Protein AF-Q71N48-F1 (afdb_monomer_lite)

Secondary structure (DSSP, 8-state):
-EEEETTEEEEEETTEEEEEEGGGS-SS--HHHHHHHHHHTHHHHHHHHHHHHHHHHHHHHHHHHHHHHHHHHHHHHHTT----HHHHHHHHHHHHHHHHHHHHHHHHTT---TTHHHHHHHHHHHHHHHHHHHSPP-----

Sequence (142 aa):
AIGILQNKFVLAIDGQAQEMPYSMMPSELKKKDIIAGLNQNKTMIVTVLSALIFLVTAAGKFIEVSFLALIGVIIKNSQKKHLSYHQLWKLSAYSITLSTIFFTIMRALEVTVPSEFLLNWFVNFVILFLVLKEIPSKKAAV

InterPro domains:
  IPR009574 Protein of unknown function DUF1189 [PF06691] (1-131)

Foldseek 3Di:
DWDDDPFWTWDQDPNDIDIDGCVPPPPDDDPVNVVVVCVVCVVVVVVVVVVVVVVVVVVVVLV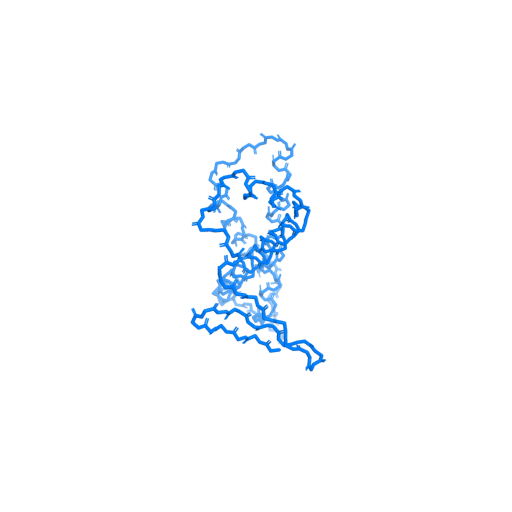QLLVLLVVLVVLCVVLVADDDSVRSSVLLNVLLVVLVVVVVVCVVVVNDDPPCPVVSSVSSNVSSNVVSNPPDHPPPPD

Radius of gyration: 26.64 Å; chains: 1; bounding box: 56×23×74 Å

Structure (mmCIF, N/CA/C/O backbone):
data_AF-Q71N48-F1
#
_entry.id   AF-Q71N48-F1
#
loop_
_atom_site.group_PDB
_atom_site.id
_atom_site.type_symbol
_atom_site.label_atom_id
_atom_site.label_alt_id
_atom_site.label_comp_id
_atom_site.label_asym_id
_atom_site.label_entity_id
_atom_site.label_seq_id
_atom_site.pdbx_PDB_ins_code
_atom_site.Cartn_x
_atom_site.Cartn_y
_atom_site.Cartn_z
_atom_site.occupancy
_atom_site.B_iso_or_equiv
_atom_site.auth_seq_id
_atom_site.auth_comp_id
_atom_site.auth_asym_id
_atom_site.auth_atom_id
_atom_site.pdbx_PDB_model_num
ATOM 1 N N . ALA A 1 1 ? -7.064 2.806 -38.506 1.00 80.62 1 ALA A N 1
ATOM 2 C CA . ALA A 1 1 ? -7.353 1.360 -38.374 1.00 80.62 1 ALA A CA 1
ATOM 3 C C . ALA A 1 1 ? -6.058 0.563 -38.512 1.00 80.62 1 ALA A C 1
ATOM 5 O O . ALA A 1 1 ? -5.153 1.033 -39.192 1.00 80.62 1 ALA A O 1
ATOM 6 N N . ILE A 1 2 ? -5.956 -0.600 -37.859 1.00 86.50 2 ILE A N 1
ATOM 7 C CA . ILE A 1 2 ? -4.757 -1.456 -37.876 1.00 86.50 2 ILE A CA 1
ATOM 8 C C . ILE A 1 2 ? -5.136 -2.803 -38.500 1.00 86.50 2 ILE A C 1
ATOM 10 O O . ILE A 1 2 ? -6.104 -3.418 -38.057 1.00 86.50 2 ILE A O 1
ATOM 14 N N . GLY A 1 3 ? -4.393 -3.247 -39.516 1.00 86.31 3 GLY A N 1
ATOM 15 C CA . GLY A 1 3 ? -4.569 -4.539 -40.181 1.00 86.31 3 GLY A CA 1
ATOM 16 C C . GLY A 1 3 ? -3.276 -5.354 -40.176 1.00 86.31 3 GLY A C 1
ATOM 17 O O . GLY A 1 3 ? -2.220 -4.853 -40.556 1.00 86.31 3 GLY A O 1
ATOM 18 N N . ILE A 1 4 ? -3.353 -6.614 -39.751 1.00 87.81 4 ILE A N 1
ATOM 19 C CA . ILE A 1 4 ? -2.232 -7.565 -39.735 1.00 87.81 4 ILE A CA 1
ATOM 20 C C . ILE A 1 4 ? -2.534 -8.618 -40.810 1.00 87.81 4 ILE A C 1
ATOM 22 O O . ILE A 1 4 ? -3.442 -9.426 -40.631 1.00 87.81 4 ILE A O 1
ATOM 26 N N . LEU A 1 5 ? -1.845 -8.570 -41.954 1.00 86.00 5 LEU A N 1
ATOM 27 C CA . LEU A 1 5 ? -2.042 -9.489 -43.084 1.00 86.00 5 LEU A CA 1
ATOM 28 C C . LEU A 1 5 ? -0.863 -10.456 -43.176 1.00 86.00 5 LEU A C 1
ATOM 30 O O . LEU A 1 5 ? 0.219 -10.133 -42.718 1.00 86.00 5 LEU A O 1
ATOM 34 N N . GLN A 1 6 ? -1.036 -11.600 -43.845 1.00 83.00 6 GLN A N 1
ATOM 35 C CA . GLN A 1 6 ? -0.022 -12.669 -43.925 1.00 83.00 6 GLN A CA 1
ATOM 36 C C . GLN A 1 6 ? 1.395 -12.189 -44.288 1.00 83.00 6 GLN A C 1
ATOM 38 O O . GLN A 1 6 ? 2.365 -12.706 -43.746 1.00 83.00 6 GLN A O 1
ATOM 43 N N . ASN A 1 7 ? 1.513 -11.181 -45.159 1.00 85.56 7 ASN A N 1
ATOM 44 C CA . ASN A 1 7 ? 2.801 -10.710 -45.679 1.00 85.56 7 ASN A CA 1
ATOM 45 C C . ASN A 1 7 ? 3.111 -9.237 -45.347 1.00 85.56 7 ASN A C 1
ATOM 47 O O . ASN A 1 7 ? 4.178 -8.739 -45.715 1.00 85.56 7 ASN A O 1
ATOM 51 N N . LYS A 1 8 ? 2.180 -8.511 -44.713 1.00 83.69 8 LYS A N 1
ATOM 52 C CA . LYS A 1 8 ? 2.306 -7.064 -44.490 1.00 83.69 8 LYS A CA 1
ATOM 53 C C . LYS A 1 8 ? 1.490 -6.572 -43.302 1.00 83.69 8 LYS A C 1
ATOM 55 O O . LYS A 1 8 ? 0.392 -7.049 -43.030 1.00 83.69 8 LYS A O 1
ATOM 60 N N . PHE A 1 9 ? 2.005 -5.546 -42.646 1.00 87.00 9 PHE A N 1
ATOM 61 C CA . PHE A 1 9 ? 1.291 -4.757 -41.654 1.00 87.00 9 PHE A CA 1
ATOM 62 C C . PHE A 1 9 ? 0.727 -3.493 -42.309 1.00 87.00 9 PHE A C 1
ATOM 64 O O . PHE A 1 9 ? 1.422 -2.856 -43.095 1.00 87.00 9 PHE A O 1
ATOM 71 N N . VAL A 1 10 ? -0.520 -3.129 -42.017 1.00 86.44 10 VAL A N 1
ATOM 72 C CA . VAL A 1 10 ? -1.187 -1.963 -42.611 1.00 86.44 10 VAL A CA 1
ATOM 73 C C . VAL A 1 10 ? -1.687 -1.032 -41.512 1.00 86.44 10 VAL A C 1
ATOM 75 O O . VAL A 1 10 ? -2.497 -1.422 -40.667 1.00 86.44 10 VAL A O 1
ATOM 78 N N . LEU A 1 11 ? -1.230 0.218 -41.548 1.00 88.12 11 LEU A N 1
ATOM 79 C CA . LEU A 1 11 ? -1.719 1.313 -40.714 1.00 88.12 11 LEU A CA 1
ATOM 80 C C . LEU A 1 11 ? -2.516 2.278 -41.586 1.00 88.12 11 LEU A C 1
ATOM 82 O O . LEU A 1 11 ? -1.951 2.981 -42.416 1.00 88.12 11 LEU A O 1
ATOM 86 N N . ALA A 1 12 ? -3.832 2.322 -41.397 1.00 84.50 12 ALA A N 1
ATOM 87 C CA . ALA A 1 12 ? -4.688 3.308 -42.046 1.00 84.50 12 ALA A CA 1
ATOM 88 C C . ALA A 1 12 ? -4.865 4.522 -41.126 1.00 84.50 12 ALA A C 1
ATOM 90 O O . ALA A 1 12 ? -5.537 4.414 -40.091 1.00 84.50 12 ALA A O 1
ATOM 91 N N . ILE A 1 13 ? -4.265 5.654 -41.494 1.00 85.19 13 ILE A N 1
ATOM 92 C CA . ILE A 1 13 ? -4.351 6.935 -40.783 1.00 85.19 13 ILE A CA 1
ATOM 93 C C . ILE A 1 13 ? -4.775 7.994 -41.806 1.00 85.19 13 ILE A C 1
ATOM 95 O O . ILE A 1 13 ? -4.184 8.083 -42.875 1.00 85.19 13 ILE A O 1
ATOM 99 N N . ASP A 1 14 ? -5.820 8.761 -41.488 1.00 77.75 14 ASP A N 1
ATOM 100 C CA . ASP A 1 14 ? -6.320 9.867 -42.323 1.00 77.75 14 ASP A CA 1
ATOM 101 C C . ASP A 1 14 ? -6.615 9.491 -43.794 1.00 77.75 14 ASP A C 1
ATOM 103 O O . ASP A 1 14 ? -6.203 10.150 -44.744 1.00 77.75 14 ASP A O 1
ATOM 107 N N . GLY A 1 15 ? -7.280 8.349 -44.006 1.00 81.38 15 GLY A N 1
ATOM 108 C CA . GLY A 1 15 ? -7.634 7.862 -45.347 1.00 81.38 15 GLY A CA 1
ATOM 109 C C . GLY A 1 15 ? -6.462 7.322 -46.180 1.00 81.38 15 GLY A C 1
ATOM 110 O O . GLY A 1 15 ? -6.698 6.749 -47.240 1.00 81.38 15 GLY A O 1
ATOM 111 N N . GLN A 1 16 ? -5.222 7.430 -45.695 1.00 79.12 16 GLN A N 1
ATOM 112 C CA . GLN A 1 16 ? -4.035 6.839 -46.308 1.00 79.12 16 GLN A CA 1
ATOM 113 C C . GLN A 1 16 ? -3.689 5.518 -45.616 1.00 79.12 16 GLN A C 1
ATOM 115 O O . GLN A 1 16 ? -3.627 5.434 -44.387 1.00 79.12 16 GLN A O 1
ATOM 120 N N . ALA A 1 17 ? -3.472 4.469 -46.408 1.00 81.44 17 ALA A N 1
ATOM 121 C CA . ALA A 1 17 ? -3.028 3.170 -45.915 1.00 81.44 17 ALA A CA 1
ATOM 122 C C . ALA A 1 17 ? -1.511 3.051 -46.093 1.00 81.44 17 ALA A C 1
ATOM 124 O O . ALA A 1 17 ? -1.016 2.923 -47.211 1.00 81.44 17 ALA A O 1
ATOM 125 N N . GLN A 1 18 ? -0.773 3.088 -44.986 1.00 83.06 18 GLN A N 1
ATOM 126 C CA . GLN A 1 18 ? 0.659 2.831 -44.977 1.00 83.06 18 GLN A CA 1
ATOM 127 C C . GLN A 1 18 ? 0.898 1.332 -44.798 1.00 83.06 18 GLN A C 1
ATOM 129 O O . GLN A 1 18 ? 0.574 0.756 -43.757 1.00 83.06 18 GLN A O 1
ATOM 134 N N . GLU A 1 19 ? 1.452 0.699 -45.829 1.00 85.69 19 GLU A N 1
ATOM 135 C CA . GLU A 1 19 ? 1.775 -0.725 -45.827 1.00 85.69 19 GLU A CA 1
ATOM 136 C C . GLU A 1 19 ? 3.259 -0.941 -45.514 1.00 85.69 19 GLU A C 1
ATOM 138 O O . GLU A 1 19 ? 4.134 -0.347 -46.140 1.00 85.69 19 GLU A O 1
ATOM 143 N N . MET A 1 20 ? 3.546 -1.819 -44.557 1.00 82.06 20 MET A N 1
ATOM 144 C CA . MET A 1 20 ? 4.892 -2.223 -44.170 1.00 82.06 20 MET A CA 1
ATOM 145 C C . MET A 1 20 ? 5.049 -3.732 -44.411 1.00 82.06 20 MET A C 1
ATOM 147 O O . MET A 1 20 ? 4.497 -4.535 -43.651 1.00 82.06 20 MET A O 1
ATOM 151 N N . PRO A 1 21 ? 5.753 -4.148 -45.479 1.00 84.62 21 PRO A N 1
ATOM 152 C CA . PRO A 1 21 ? 6.026 -5.555 -45.758 1.00 84.62 21 PRO A CA 1
ATOM 153 C C . PRO A 1 21 ? 6.880 -6.193 -44.661 1.00 84.62 21 PRO A C 1
ATOM 155 O O . PRO A 1 21 ? 7.858 -5.597 -44.208 1.00 84.62 21 PRO A O 1
ATOM 158 N N . TYR A 1 22 ? 6.572 -7.436 -44.280 1.00 79.75 22 TYR A N 1
ATOM 159 C CA . TYR A 1 22 ? 7.357 -8.145 -43.260 1.00 79.75 22 TYR A CA 1
ATOM 160 C C . TYR A 1 22 ? 8.789 -8.458 -43.695 1.00 79.75 22 TYR A C 1
ATOM 162 O O . TYR A 1 22 ? 9.656 -8.634 -42.847 1.00 79.75 22 TYR A O 1
ATOM 170 N N . SER A 1 23 ? 9.069 -8.453 -44.999 1.00 76.88 23 SER A N 1
ATOM 171 C CA . SER A 1 23 ? 10.421 -8.601 -45.547 1.00 76.88 23 SER A CA 1
ATOM 172 C C . SER A 1 23 ? 11.364 -7.443 -45.200 1.00 76.88 23 SER A C 1
ATOM 174 O O . SER A 1 23 ? 12.576 -7.608 -45.298 1.00 76.88 23 SER A O 1
ATOM 176 N N . MET A 1 24 ? 10.835 -6.283 -44.792 1.00 73.44 24 MET A N 1
ATOM 177 C CA . MET A 1 24 ? 11.642 -5.157 -44.305 1.00 73.44 24 MET A CA 1
ATOM 178 C C . MET A 1 24 ? 12.022 -5.300 -42.827 1.00 73.44 24 MET A C 1
ATOM 180 O O . MET A 1 24 ? 12.869 -4.554 -42.335 1.00 73.44 24 MET A O 1
ATOM 184 N N . MET A 1 25 ? 11.394 -6.232 -42.104 1.00 71.12 25 MET A N 1
ATOM 185 C CA . MET A 1 25 ? 11.719 -6.503 -40.713 1.00 71.12 25 MET A CA 1
ATOM 186 C C . MET A 1 25 ? 12.972 -7.391 -40.670 1.00 71.12 25 MET A C 1
ATOM 188 O O . MET A 1 25 ? 12.983 -8.442 -41.314 1.00 71.12 25 MET A O 1
ATOM 192 N N . PRO A 1 26 ? 14.039 -6.999 -39.949 1.00 68.19 26 PRO A N 1
ATOM 193 C CA . PRO A 1 26 ? 15.249 -7.808 -39.861 1.00 68.19 26 PRO A CA 1
ATOM 194 C C . PRO A 1 26 ? 14.916 -9.212 -39.346 1.00 68.19 26 PRO A C 1
ATOM 196 O O . PRO A 1 26 ? 14.338 -9.357 -38.270 1.00 68.19 26 PRO A O 1
ATOM 199 N N . SER A 1 27 ? 15.293 -10.244 -40.103 1.00 70.25 27 SER A N 1
ATOM 200 C CA . SER A 1 27 ? 15.060 -11.654 -39.762 1.00 70.25 27 SER A CA 1
ATOM 201 C C . SER A 1 27 ? 15.839 -12.112 -38.523 1.00 70.25 27 SER A C 1
ATOM 203 O O . SER A 1 27 ? 15.458 -13.089 -37.884 1.00 70.25 27 SER A O 1
ATOM 205 N N . GLU A 1 28 ? 16.885 -11.376 -38.135 1.00 73.25 28 GLU A N 1
ATOM 206 C CA . GLU A 1 28 ? 17.649 -11.597 -36.909 1.00 73.25 28 GLU A CA 1
ATOM 207 C C . GLU A 1 28 ? 17.722 -10.314 -36.074 1.00 73.25 28 GLU A C 1
ATOM 209 O O . GLU A 1 28 ? 18.438 -9.367 -36.407 1.00 73.25 28 GLU A O 1
ATOM 214 N N . LEU A 1 29 ? 17.007 -10.290 -34.948 1.00 73.69 29 LEU A N 1
ATOM 215 C CA . LEU A 1 29 ? 17.134 -9.227 -33.953 1.00 73.69 29 LEU A CA 1
ATOM 216 C C . LEU A 1 29 ? 18.438 -9.413 -33.171 1.00 73.69 29 LEU A C 1
ATOM 218 O O . LEU A 1 29 ? 18.538 -10.269 -32.287 1.00 73.69 29 LEU A O 1
ATOM 222 N N . LYS A 1 30 ? 19.456 -8.599 -33.464 1.00 82.62 30 LYS A N 1
ATOM 223 C CA . LYS A 1 30 ? 20.715 -8.629 -32.710 1.00 82.62 30 LYS A CA 1
ATOM 224 C C . LYS A 1 30 ? 20.558 -7.848 -31.408 1.00 82.62 30 LYS A C 1
ATOM 226 O O . LYS A 1 30 ? 19.937 -6.789 -31.361 1.00 82.62 30 LYS A O 1
ATOM 231 N N . LYS A 1 31 ? 21.208 -8.323 -30.337 1.00 79.50 31 LYS A N 1
ATOM 232 C CA . LYS A 1 31 ? 21.204 -7.656 -29.016 1.00 79.50 31 LYS A CA 1
ATOM 233 C C . LYS A 1 31 ? 21.574 -6.168 -29.100 1.00 79.50 31 LYS A C 1
ATOM 235 O O . LYS A 1 31 ? 21.000 -5.358 -28.380 1.00 79.50 31 LYS A O 1
ATOM 240 N N . LYS A 1 32 ? 22.505 -5.810 -29.994 1.00 83.38 32 LYS A N 1
ATOM 241 C CA . LYS A 1 32 ? 22.950 -4.425 -30.217 1.00 83.38 32 LYS A CA 1
ATOM 242 C C . LYS A 1 32 ? 21.801 -3.508 -30.642 1.00 83.38 32 LYS A C 1
ATOM 244 O O . LYS A 1 32 ? 21.721 -2.385 -30.156 1.00 83.38 32 LYS A O 1
ATOM 249 N N . ASP A 1 33 ? 20.911 -3.999 -31.497 1.00 81.06 33 ASP A N 1
ATOM 250 C CA . ASP A 1 33 ? 19.823 -3.207 -32.072 1.00 81.06 33 ASP A CA 1
ATOM 251 C C . ASP A 1 33 ? 18.711 -2.980 -31.036 1.00 81.06 33 ASP A C 1
ATOM 253 O O . ASP A 1 33 ? 18.171 -1.880 -30.926 1.00 81.06 33 ASP A O 1
ATOM 257 N N . ILE A 1 34 ? 18.461 -3.975 -30.176 1.00 80.12 34 ILE A N 1
ATOM 258 C CA . ILE A 1 34 ? 17.548 -3.849 -29.028 1.00 80.12 34 ILE A CA 1
ATOM 259 C C . ILE A 1 34 ? 18.081 -2.825 -28.016 1.00 80.12 34 ILE A C 1
ATOM 261 O O . ILE A 1 34 ? 17.337 -1.959 -27.556 1.00 80.12 34 ILE A O 1
ATOM 265 N N . ILE A 1 35 ? 19.374 -2.890 -27.681 1.00 85.38 35 ILE A N 1
ATOM 266 C CA . ILE A 1 35 ? 20.003 -1.949 -26.741 1.00 85.38 35 ILE A CA 1
ATOM 267 C C . ILE A 1 35 ? 20.009 -0.525 -27.316 1.00 85.38 35 ILE A C 1
ATOM 269 O O . ILE A 1 35 ? 19.752 0.430 -26.582 1.00 85.38 35 ILE A O 1
ATOM 273 N N . ALA A 1 36 ? 20.262 -0.367 -28.618 1.00 84.81 36 ALA A N 1
ATOM 274 C CA . ALA A 1 36 ? 20.207 0.930 -29.286 1.00 84.81 36 ALA A CA 1
ATOM 275 C C . ALA A 1 36 ? 18.795 1.540 -29.231 1.00 84.81 36 ALA A C 1
ATOM 277 O O . ALA A 1 36 ? 18.655 2.695 -28.828 1.00 84.81 36 ALA A O 1
ATOM 278 N N . GLY A 1 37 ? 17.754 0.754 -29.531 1.00 82.06 37 GLY A N 1
ATOM 279 C CA . GLY A 1 37 ? 16.359 1.201 -29.432 1.00 82.06 37 GLY A CA 1
ATOM 280 C C . GLY A 1 37 ? 15.930 1.549 -28.000 1.00 82.06 37 GLY A C 1
ATOM 281 O O . GLY A 1 37 ? 15.278 2.569 -27.775 1.00 82.06 37 GLY A O 1
ATOM 282 N N . LEU A 1 38 ? 16.353 0.755 -27.009 1.00 83.94 38 LEU A N 1
ATOM 283 C CA . LEU A 1 38 ? 16.121 1.038 -25.587 1.00 83.94 38 LEU A CA 1
ATOM 284 C C . LEU A 1 38 ? 16.778 2.347 -25.142 1.00 83.94 38 LEU A C 1
ATOM 286 O O . LEU A 1 38 ? 16.156 3.126 -24.424 1.00 83.94 38 LEU A O 1
ATOM 290 N N . ASN A 1 39 ? 18.020 2.601 -25.560 1.00 85.94 39 ASN A N 1
ATOM 291 C CA . ASN A 1 39 ? 18.733 3.826 -25.202 1.00 85.94 39 ASN A CA 1
ATOM 292 C C . ASN A 1 39 ? 18.130 5.062 -25.873 1.00 85.94 39 ASN A C 1
ATOM 294 O O . ASN A 1 39 ? 17.998 6.093 -25.215 1.00 85.94 39 ASN A O 1
ATOM 298 N N . GLN A 1 40 ? 17.717 4.952 -27.138 1.00 89.62 40 GLN A N 1
ATOM 299 C CA . GLN A 1 40 ? 17.074 6.044 -27.870 1.00 89.62 40 GLN A CA 1
ATOM 300 C C . GLN A 1 40 ? 15.767 6.489 -27.196 1.00 89.62 40 GLN A C 1
ATOM 302 O O .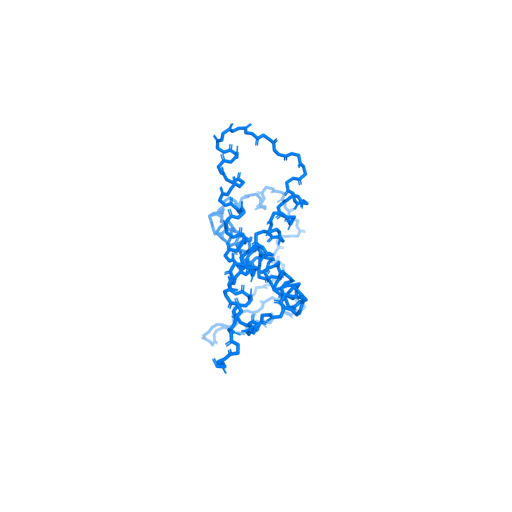 GLN A 1 40 ? 15.499 7.685 -27.097 1.00 89.62 40 GLN A O 1
ATOM 307 N N . ASN A 1 41 ? 14.996 5.537 -26.660 1.00 90.06 41 ASN A N 1
ATOM 308 C CA . ASN A 1 41 ? 13.679 5.799 -26.075 1.00 90.06 41 ASN A CA 1
ATOM 309 C C . ASN A 1 41 ? 13.657 5.683 -24.541 1.00 90.06 41 ASN A C 1
ATOM 311 O O . ASN A 1 41 ? 12.581 5.599 -23.942 1.00 90.06 41 ASN A O 1
ATOM 315 N N . LYS A 1 42 ? 14.827 5.699 -23.886 1.00 89.69 42 LYS A N 1
ATOM 316 C CA . LYS A 1 42 ? 14.982 5.412 -22.450 1.00 89.69 42 LYS A CA 1
ATOM 317 C C . LYS A 1 42 ? 14.032 6.230 -21.580 1.00 89.69 42 LYS A C 1
ATOM 319 O O . LYS A 1 42 ? 13.368 5.669 -20.715 1.00 89.69 42 LYS A O 1
ATOM 324 N N . THR A 1 43 ? 13.931 7.535 -21.829 1.00 90.25 43 THR A N 1
ATOM 325 C CA . THR A 1 43 ? 13.066 8.437 -21.054 1.00 90.25 43 THR A CA 1
ATOM 326 C C . THR A 1 43 ? 11.599 8.029 -21.147 1.00 90.25 43 THR A C 1
ATOM 328 O O . THR A 1 43 ? 10.953 7.861 -20.119 1.00 90.25 43 THR A O 1
ATOM 331 N N . MET A 1 44 ? 11.084 7.788 -22.357 1.00 92.38 44 MET A N 1
ATOM 332 C CA . MET A 1 44 ? 9.688 7.390 -22.555 1.00 92.38 44 MET A CA 1
ATOM 333 C C . MET A 1 44 ? 9.388 6.042 -21.889 1.00 92.38 44 MET A C 1
ATOM 335 O O . MET A 1 44 ? 8.370 5.902 -21.216 1.00 92.38 44 MET A O 1
ATOM 339 N N . ILE A 1 45 ? 10.300 5.075 -22.011 1.00 91.12 45 ILE A N 1
ATOM 340 C CA . ILE A 1 45 ? 10.154 3.750 -21.398 1.00 91.12 45 ILE A CA 1
ATOM 341 C C . ILE A 1 45 ? 10.140 3.857 -19.869 1.00 91.12 45 ILE A C 1
ATOM 343 O O . ILE A 1 45 ? 9.255 3.296 -19.226 1.00 91.12 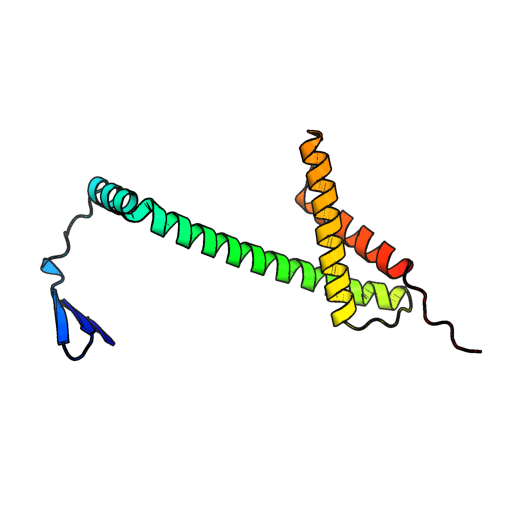45 ILE A O 1
ATOM 347 N N . VAL A 1 46 ? 11.068 4.618 -19.279 1.00 93.56 46 VAL A N 1
ATOM 348 C CA . VAL A 1 46 ? 11.122 4.840 -17.825 1.00 93.56 46 VAL A CA 1
ATOM 349 C C . VAL A 1 46 ? 9.858 5.540 -17.327 1.00 93.56 46 VAL A C 1
ATOM 351 O O . VAL A 1 46 ? 9.310 5.132 -16.304 1.00 93.56 46 VAL A O 1
ATOM 354 N N . THR A 1 47 ? 9.353 6.547 -18.043 1.00 93.56 47 THR A N 1
ATOM 355 C CA . THR A 1 47 ? 8.110 7.239 -17.678 1.00 93.56 47 THR A CA 1
ATOM 356 C C . THR A 1 47 ? 6.911 6.292 -17.702 1.00 93.56 47 THR A C 1
ATOM 358 O O . THR A 1 47 ? 6.163 6.239 -16.727 1.00 93.56 47 THR A O 1
ATOM 361 N N . VAL A 1 48 ? 6.747 5.506 -18.771 1.00 95.81 48 VAL A N 1
ATOM 362 C CA . VAL A 1 48 ? 5.640 4.543 -18.897 1.00 95.81 48 VAL A CA 1
ATOM 363 C C . VAL A 1 48 ? 5.715 3.473 -17.809 1.00 95.81 48 VAL A C 1
ATOM 365 O O . VAL A 1 48 ? 4.708 3.184 -17.164 1.00 95.81 48 VAL A O 1
ATOM 368 N N . LEU A 1 49 ? 6.903 2.921 -17.548 1.00 95.31 49 LEU A N 1
ATOM 369 C CA . LEU A 1 49 ? 7.091 1.934 -16.484 1.00 95.31 49 LEU A CA 1
ATOM 370 C C . LEU A 1 49 ? 6.822 2.525 -15.100 1.00 95.31 49 LEU A C 1
ATOM 372 O O . LEU A 1 49 ? 6.176 1.877 -14.283 1.00 95.31 49 LEU A O 1
ATOM 376 N N . SER A 1 50 ? 7.254 3.759 -14.841 1.00 96.12 50 SER A N 1
ATOM 377 C CA . SER A 1 50 ? 6.986 4.440 -13.569 1.00 96.12 50 SER A CA 1
ATOM 378 C C . SER A 1 50 ? 5.487 4.650 -13.353 1.00 96.12 50 SER A C 1
ATOM 380 O O . SER A 1 50 ? 4.976 4.375 -12.269 1.00 96.12 50 SER A O 1
ATOM 382 N N . ALA A 1 51 ? 4.764 5.069 -14.395 1.00 96.81 51 ALA A N 1
ATOM 383 C CA . ALA A 1 51 ? 3.311 5.204 -14.350 1.00 96.81 51 ALA A CA 1
ATOM 384 C C . ALA A 1 51 ? 2.620 3.852 -14.107 1.00 96.81 51 ALA A C 1
ATOM 386 O O . ALA A 1 51 ? 1.700 3.766 -13.294 1.00 96.81 51 ALA A O 1
ATOM 387 N N . LEU A 1 52 ? 3.091 2.784 -14.756 1.00 97.06 52 LEU A N 1
ATOM 388 C CA . LEU A 1 52 ? 2.564 1.435 -14.558 1.00 97.06 52 LEU A CA 1
ATOM 389 C C . LEU A 1 52 ? 2.791 0.941 -13.122 1.00 97.06 52 LEU A C 1
ATOM 391 O O . LEU A 1 52 ? 1.859 0.452 -12.488 1.00 97.06 52 LEU A O 1
ATOM 395 N N . ILE A 1 53 ? 4.003 1.112 -12.586 1.00 96.69 53 ILE A N 1
ATOM 396 C CA . ILE A 1 53 ? 4.339 0.754 -11.200 1.00 96.69 53 ILE A CA 1
ATOM 397 C C . ILE A 1 53 ? 3.463 1.538 -10.223 1.00 96.69 53 ILE A C 1
ATOM 399 O O . ILE A 1 53 ? 2.933 0.957 -9.274 1.00 96.69 53 ILE A O 1
ATOM 403 N N . PHE A 1 54 ? 3.271 2.836 -10.462 1.00 96.38 54 PHE A N 1
ATOM 404 C CA . PHE A 1 54 ? 2.390 3.665 -9.648 1.00 96.38 54 PHE A CA 1
ATOM 405 C C . PHE A 1 54 ? 0.949 3.140 -9.661 1.00 96.38 54 PHE A C 1
ATOM 407 O O . PHE A 1 54 ? 0.365 2.966 -8.594 1.00 96.38 54 PHE A O 1
ATOM 414 N N . LEU A 1 55 ? 0.396 2.819 -10.835 1.00 97.00 55 LEU A N 1
ATOM 415 C CA . LEU A 1 55 ? -0.961 2.278 -10.965 1.00 97.00 55 LEU A CA 1
ATOM 416 C C . LEU A 1 55 ? -1.127 0.945 -10.232 1.00 97.00 55 LEU A C 1
ATOM 418 O O . LEU A 1 55 ? -2.086 0.776 -9.480 1.00 97.00 55 LEU A O 1
ATOM 422 N N . VAL A 1 56 ? -0.185 0.016 -10.406 1.00 96.44 56 VAL A N 1
ATOM 423 C CA . VAL A 1 56 ? -0.211 -1.287 -9.724 1.00 96.44 56 VAL A CA 1
ATOM 424 C C . VAL A 1 56 ? -0.108 -1.106 -8.209 1.00 96.44 56 VAL A C 1
ATOM 426 O O . VAL A 1 56 ? -0.856 -1.729 -7.458 1.00 96.44 56 VAL A O 1
ATOM 429 N N . THR A 1 57 ? 0.763 -0.207 -7.749 1.00 93.81 57 THR A N 1
ATOM 430 C CA . THR A 1 57 ? 0.928 0.088 -6.319 1.00 93.81 57 THR A CA 1
ATOM 431 C C . THR A 1 57 ? -0.330 0.728 -5.734 1.00 93.81 57 THR A C 1
ATOM 433 O O . THR A 1 57 ? -0.787 0.327 -4.664 1.00 93.81 57 THR A O 1
ATOM 436 N N . ALA A 1 58 ? -0.931 1.685 -6.443 1.00 94.75 58 ALA A N 1
ATOM 437 C CA . ALA A 1 58 ? -2.170 2.336 -6.036 1.00 94.75 58 ALA A CA 1
ATOM 438 C C . ALA A 1 58 ? -3.335 1.338 -5.966 1.00 94.75 58 ALA A C 1
ATOM 440 O O . ALA A 1 58 ? -4.082 1.336 -4.988 1.00 94.75 58 ALA A O 1
ATOM 441 N N . ALA A 1 59 ? -3.454 0.443 -6.951 1.00 95.75 59 ALA A N 1
ATOM 442 C CA . ALA A 1 59 ? -4.445 -0.630 -6.944 1.00 95.75 59 ALA A CA 1
ATOM 443 C C . ALA A 1 59 ? -4.229 -1.595 -5.765 1.00 95.75 59 ALA A C 1
ATOM 445 O O . ALA A 1 59 ? -5.179 -1.925 -5.056 1.00 95.75 59 ALA A O 1
ATOM 446 N N . GLY A 1 60 ? -2.980 -1.984 -5.492 1.00 93.12 60 GLY A N 1
ATOM 447 C CA . GLY A 1 60 ? -2.632 -2.798 -4.326 1.00 93.12 60 GLY A CA 1
ATOM 448 C C . GLY A 1 60 ? -3.036 -2.131 -3.009 1.00 93.12 60 GLY A C 1
ATOM 449 O O . GLY A 1 60 ? -3.680 -2.758 -2.168 1.00 93.12 60 GLY A O 1
ATOM 450 N N . LYS A 1 61 ? -2.749 -0.832 -2.855 1.00 91.50 61 LYS A N 1
ATOM 451 C CA . LYS A 1 61 ? -3.160 -0.056 -1.676 1.00 91.50 61 LYS A CA 1
ATOM 452 C C . LYS A 1 61 ? -4.671 0.078 -1.552 1.00 91.50 61 LYS A C 1
ATOM 454 O O . LYS A 1 61 ? -5.198 -0.021 -0.449 1.00 91.50 61 LYS A O 1
ATOM 459 N N . PHE A 1 62 ? -5.385 0.240 -2.660 1.00 94.50 62 PHE A N 1
ATOM 460 C CA . PHE A 1 62 ? -6.845 0.250 -2.656 1.00 94.50 62 PHE A CA 1
ATOM 461 C C . PHE A 1 62 ? -7.431 -1.073 -2.132 1.00 94.50 62 PHE A C 1
ATOM 463 O O . PHE A 1 62 ? -8.373 -1.057 -1.333 1.00 94.50 62 PHE A O 1
ATOM 470 N N . ILE A 1 63 ? -6.859 -2.212 -2.537 1.00 95.19 63 ILE A N 1
ATOM 471 C CA . ILE A 1 63 ? -7.258 -3.541 -2.051 1.00 95.19 63 ILE A CA 1
ATOM 472 C C . ILE A 1 63 ? -6.957 -3.679 -0.553 1.00 95.19 63 ILE A C 1
ATOM 474 O O . ILE A 1 63 ? -7.832 -4.099 0.201 1.00 95.19 63 ILE A O 1
ATOM 478 N N . GLU A 1 64 ? -5.765 -3.268 -0.111 1.00 93.38 64 GLU A N 1
ATOM 479 C CA . GLU A 1 64 ? -5.351 -3.291 1.300 1.00 93.38 64 GLU A CA 1
ATOM 480 C C . GLU A 1 64 ? -6.316 -2.489 2.190 1.00 93.38 64 GLU A C 1
ATOM 482 O O . GLU A 1 64 ? -6.838 -3.015 3.174 1.00 93.38 64 GLU A O 1
ATOM 487 N N . VAL A 1 65 ? -6.637 -1.246 1.803 1.00 95.50 65 VAL A N 1
ATOM 488 C CA . VAL A 1 65 ? -7.596 -0.385 2.521 1.00 95.50 65 VAL A CA 1
ATOM 489 C C . VAL A 1 65 ? -8.980 -1.027 2.567 1.00 95.50 65 VAL A C 1
ATOM 491 O O . VAL A 1 65 ? -9.631 -1.022 3.611 1.00 95.50 65 VAL A O 1
ATOM 494 N N . SER A 1 66 ? -9.444 -1.582 1.447 1.00 95.62 66 SER A N 1
ATOM 495 C CA . SER A 1 66 ? -10.775 -2.189 1.353 1.00 95.62 66 SER A CA 1
ATOM 496 C C . SER A 1 66 ? -10.891 -3.442 2.219 1.00 95.62 66 SER A C 1
ATOM 498 O O . SER A 1 66 ? -11.896 -3.634 2.902 1.00 95.62 66 SER A O 1
ATOM 500 N N . PHE A 1 67 ? -9.843 -4.264 2.253 1.00 95.19 67 PHE A N 1
ATOM 501 C CA . PHE A 1 67 ? -9.778 -5.430 3.125 1.00 95.19 67 PHE A CA 1
ATOM 502 C C . PHE A 1 67 ? -9.742 -5.028 4.607 1.00 95.19 67 PHE A C 1
ATOM 504 O O . PHE A 1 67 ? -10.481 -5.583 5.422 1.00 95.19 67 PHE A O 1
ATOM 511 N N . LEU A 1 68 ? -8.959 -4.003 4.960 1.00 95.00 68 LEU A N 1
ATOM 512 C CA . LEU A 1 68 ? -8.921 -3.468 6.321 1.00 95.00 68 LEU A CA 1
ATOM 513 C C . LEU A 1 68 ? -10.288 -2.895 6.742 1.00 95.00 68 LEU A C 1
ATOM 515 O O . LEU A 1 68 ? -10.750 -3.144 7.855 1.00 95.00 68 LEU A O 1
ATOM 519 N N . ALA A 1 69 ? -10.985 -2.209 5.833 1.00 95.31 69 ALA A N 1
ATOM 520 C CA . ALA A 1 69 ? -12.325 -1.675 6.064 1.00 95.31 69 ALA A CA 1
ATOM 521 C C . ALA A 1 69 ? -13.364 -2.778 6.294 1.00 95.31 69 ALA A C 1
ATOM 523 O O . ALA A 1 69 ? -14.243 -2.627 7.147 1.00 95.31 69 ALA A O 1
ATOM 524 N N . LEU A 1 70 ? -13.249 -3.898 5.574 1.00 94.81 70 LEU A N 1
ATOM 525 C CA . LEU A 1 70 ? -14.081 -5.081 5.780 1.00 94.81 70 LEU A CA 1
ATOM 526 C C . LEU A 1 70 ? -13.880 -5.657 7.186 1.00 94.81 70 LEU A C 1
ATOM 528 O O . LEU A 1 70 ? -14.853 -5.954 7.876 1.00 94.81 70 LEU A O 1
ATOM 532 N N . ILE A 1 71 ? -12.641 -5.714 7.672 1.00 93.44 71 ILE A N 1
ATOM 533 C CA . ILE A 1 71 ? -12.363 -6.100 9.061 1.00 93.44 71 ILE A CA 1
ATOM 534 C C . ILE A 1 71 ? -12.893 -5.043 10.041 1.00 93.44 71 ILE A C 1
ATOM 536 O O . ILE A 1 71 ? -13.476 -5.383 11.071 1.00 93.44 71 ILE A O 1
ATOM 540 N N . GLY A 1 72 ? -12.822 -3.761 9.681 1.00 92.62 72 GLY A N 1
ATOM 541 C CA . GLY A 1 72 ? -13.465 -2.665 10.406 1.00 92.62 72 GLY A CA 1
ATOM 542 C C . GLY A 1 72 ? -14.977 -2.851 10.597 1.00 92.62 72 GLY A C 1
ATOM 543 O O . GLY A 1 72 ? -15.508 -2.445 11.632 1.00 92.62 72 GLY A O 1
ATOM 544 N N . VAL A 1 73 ? -15.676 -3.513 9.662 1.00 93.06 73 VAL A N 1
ATOM 545 C CA . VAL A 1 73 ? -17.103 -3.867 9.814 1.00 93.06 73 VAL A CA 1
ATOM 546 C C . VAL A 1 73 ? -17.305 -4.844 10.973 1.00 93.06 73 VAL A C 1
ATOM 548 O O . VAL A 1 73 ? -18.224 -4.671 11.774 1.00 93.06 73 VAL A O 1
ATOM 551 N N . ILE A 1 74 ? -16.429 -5.841 11.094 1.00 92.81 74 ILE A N 1
ATOM 552 C CA . ILE A 1 74 ? -16.462 -6.826 12.182 1.00 92.81 74 ILE A CA 1
ATOM 553 C C . ILE A 1 74 ? -16.176 -6.126 13.518 1.00 92.81 74 ILE A C 1
ATOM 555 O O . ILE A 1 74 ? -16.917 -6.299 14.489 1.00 92.81 74 ILE A O 1
ATOM 559 N N . ILE A 1 75 ? -15.158 -5.260 13.546 1.00 91.44 75 ILE A N 1
ATOM 560 C CA . ILE A 1 75 ? -14.763 -4.509 14.744 1.00 91.44 75 ILE A CA 1
ATOM 561 C C . ILE A 1 75 ? -15.890 -3.580 15.214 1.00 91.44 75 ILE A C 1
ATOM 563 O O . ILE A 1 75 ? -16.224 -3.587 16.401 1.00 91.44 75 ILE A O 1
ATOM 567 N N . LYS A 1 76 ? -16.530 -2.810 14.317 1.00 90.19 76 LYS A N 1
ATOM 568 C CA . LYS A 1 76 ? -17.619 -1.902 14.728 1.00 90.19 76 LYS A CA 1
ATOM 569 C C . LYS A 1 76 ? -18.803 -2.651 15.341 1.00 90.19 76 LYS A C 1
ATOM 571 O O . LYS A 1 76 ? -19.430 -2.121 16.256 1.00 90.19 76 LYS A O 1
ATOM 576 N N . ASN A 1 77 ? -19.094 -3.866 14.864 1.00 88.62 77 ASN A N 1
ATOM 577 C CA . ASN A 1 77 ? -20.200 -4.677 15.362 1.00 88.62 77 ASN A CA 1
ATOM 578 C C . ASN A 1 77 ? -19.891 -5.160 16.784 1.00 88.62 77 ASN A C 1
ATOM 580 O O . ASN A 1 77 ? -20.742 -5.052 17.663 1.00 88.62 77 ASN A O 1
ATOM 584 N N . SER A 1 78 ? -18.649 -5.590 17.036 1.00 87.31 78 SER A N 1
ATOM 585 C CA . SER A 1 78 ? -18.179 -5.933 18.385 1.00 87.31 78 SER A CA 1
ATOM 586 C C . SER A 1 78 ? -18.220 -4.734 19.342 1.00 87.31 78 SER A C 1
ATOM 588 O O . SER A 1 78 ? -18.623 -4.879 20.494 1.00 87.31 78 SER A O 1
ATOM 590 N N . GLN A 1 79 ? -17.864 -3.539 18.866 1.00 87.56 79 GLN A N 1
ATOM 591 C CA . GLN A 1 79 ? -17.824 -2.318 19.677 1.00 87.56 79 GLN A CA 1
ATOM 592 C C . GLN A 1 79 ? -19.158 -1.543 19.724 1.00 87.56 79 GLN A C 1
ATOM 594 O O . GLN A 1 79 ? -19.208 -0.444 20.281 1.00 87.56 79 GLN A O 1
ATOM 599 N N . LYS A 1 80 ? -20.236 -2.087 19.134 1.00 85.50 80 LYS A N 1
ATOM 600 C CA . LYS A 1 80 ? -21.574 -1.464 19.046 1.00 85.50 80 LYS A CA 1
ATOM 601 C C . LYS A 1 80 ?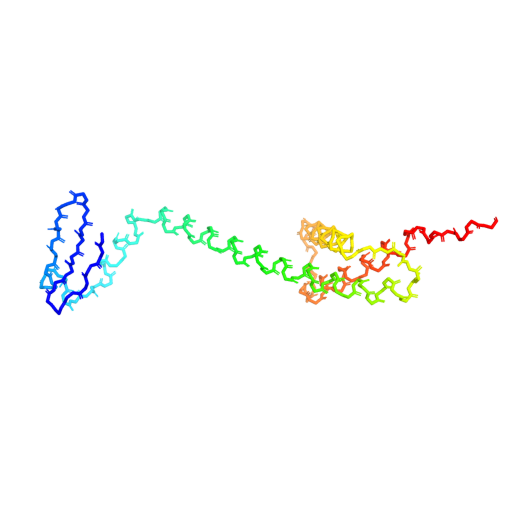 -21.541 -0.024 18.499 1.00 85.50 80 LYS A C 1
ATOM 603 O O . LYS A 1 80 ? -22.242 0.861 18.991 1.00 85.50 80 LYS A O 1
ATOM 608 N N . LYS A 1 81 ? -20.705 0.234 17.486 1.00 85.31 81 LYS A N 1
ATOM 609 C CA . LYS A 1 81 ? -20.574 1.556 16.845 1.00 85.31 81 LYS A CA 1
ATOM 610 C C . LYS A 1 81 ? -21.428 1.634 15.579 1.00 85.31 81 LYS A C 1
ATOM 612 O O . LYS A 1 81 ? -21.399 0.743 14.732 1.00 85.31 81 LYS A O 1
ATOM 617 N N . HIS A 1 82 ? -22.132 2.750 15.401 1.00 84.50 82 HIS A N 1
ATOM 618 C CA . HIS A 1 82 ? -22.937 3.020 14.208 1.00 84.50 82 HIS A CA 1
ATOM 619 C C . HIS A 1 82 ? -22.123 3.805 13.172 1.00 84.50 82 HIS A C 1
ATOM 621 O O . HIS A 1 82 ? -22.230 5.025 13.082 1.00 84.50 82 HIS A O 1
ATOM 627 N N . LEU A 1 83 ? -21.294 3.099 12.398 1.00 87.25 83 LEU A N 1
ATOM 628 C CA . LEU A 1 83 ? -20.507 3.677 11.303 1.00 87.25 83 LEU A CA 1
ATOM 629 C C . LEU A 1 83 ? -20.879 3.038 9.963 1.00 87.25 83 LEU A C 1
ATOM 631 O O . LEU A 1 83 ? -21.029 1.815 9.853 1.00 87.25 83 LEU A O 1
ATOM 635 N N . SER A 1 84 ? -21.012 3.871 8.932 1.00 91.62 84 SER A N 1
ATOM 636 C CA . SER A 1 84 ? -21.194 3.420 7.548 1.00 91.62 84 SER A CA 1
ATOM 637 C C . SER A 1 84 ? -19.904 2.803 6.992 1.00 91.62 84 SER A C 1
ATOM 639 O O . SER A 1 84 ? -18.805 3.132 7.441 1.00 91.62 84 SER A O 1
ATOM 641 N N . TYR A 1 85 ? -20.014 1.926 5.987 1.00 91.00 85 TYR A N 1
ATOM 642 C CA . TYR A 1 85 ? -18.836 1.333 5.333 1.00 91.00 85 TYR A CA 1
ATOM 643 C C . TYR A 1 85 ? -17.909 2.403 4.736 1.00 91.00 85 TYR A C 1
ATOM 645 O O . TYR A 1 85 ? -16.696 2.325 4.885 1.00 91.00 85 TYR A O 1
ATOM 653 N N . HIS A 1 86 ? -18.475 3.464 4.158 1.00 92.12 86 HIS A N 1
ATOM 654 C CA . HIS A 1 86 ? -17.710 4.597 3.637 1.00 92.12 86 HIS A CA 1
ATOM 655 C C . HIS A 1 86 ? -16.864 5.298 4.717 1.00 92.12 86 HIS A C 1
ATOM 657 O O . HIS A 1 86 ? -15.711 5.645 4.468 1.00 92.12 86 HIS A O 1
ATOM 663 N N . GLN A 1 87 ? -17.394 5.471 5.934 1.00 92.94 87 GLN A N 1
ATOM 664 C CA . GLN A 1 87 ? -16.618 6.018 7.055 1.00 92.94 87 GLN A CA 1
ATOM 665 C C . GLN A 1 87 ? -15.510 5.057 7.496 1.00 92.94 87 GLN A C 1
ATOM 667 O O . GLN A 1 87 ? -14.381 5.493 7.699 1.00 92.94 8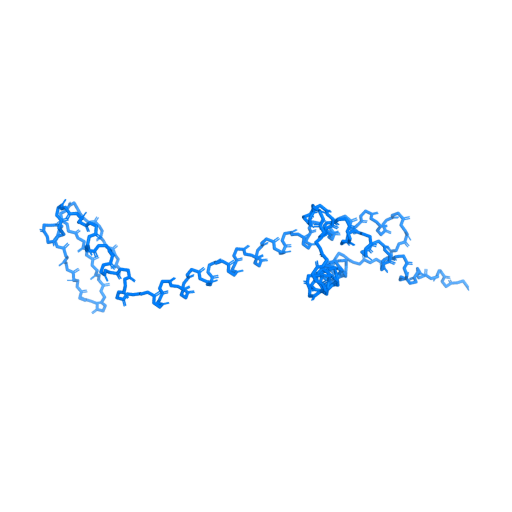7 GLN A O 1
ATOM 672 N N . LEU A 1 88 ? -15.800 3.755 7.584 1.00 93.88 88 LEU A N 1
ATOM 673 C CA . LEU A 1 88 ? -14.796 2.735 7.911 1.00 93.88 88 LEU A CA 1
ATOM 674 C C . LEU A 1 88 ? -13.662 2.688 6.886 1.00 93.88 88 LEU A C 1
ATOM 676 O O . LEU A 1 88 ? -12.500 2.561 7.262 1.00 93.88 88 LEU A O 1
ATOM 680 N N . TRP A 1 89 ? -13.988 2.833 5.604 1.00 95.62 89 TRP A N 1
ATOM 681 C CA . TRP A 1 89 ? -13.009 2.849 4.525 1.00 95.62 89 TRP A CA 1
ATOM 682 C C . TRP A 1 89 ? -12.061 4.050 4.640 1.00 95.62 89 TRP A C 1
ATOM 684 O O . TRP A 1 89 ? -10.845 3.881 4.573 1.00 95.62 89 TRP A O 1
ATOM 694 N N . LYS A 1 90 ? -12.588 5.246 4.946 1.00 94.81 90 LYS A N 1
ATOM 695 C CA . LYS A 1 90 ? -11.761 6.433 5.235 1.00 94.81 90 LYS A CA 1
ATOM 696 C C . LYS A 1 90 ? -10.870 6.244 6.463 1.00 94.81 90 LYS A C 1
ATOM 698 O O . LYS A 1 90 ? -9.683 6.543 6.401 1.00 94.81 90 LYS A O 1
ATOM 703 N N . LEU A 1 91 ? -11.420 5.722 7.561 1.00 94.75 91 LEU A N 1
ATOM 704 C CA . LEU A 1 91 ? -10.647 5.450 8.781 1.00 94.75 91 LEU A CA 1
ATOM 705 C C . LEU A 1 91 ? -9.540 4.419 8.536 1.00 94.75 91 LEU A C 1
ATOM 707 O O . LEU A 1 91 ? -8.443 4.552 9.072 1.00 94.75 91 LEU A O 1
ATOM 711 N N . SER A 1 92 ? -9.802 3.426 7.688 1.00 95.06 92 SER A N 1
ATOM 712 C CA . SER A 1 92 ? -8.815 2.422 7.288 1.00 95.06 92 SER A CA 1
ATOM 713 C C . SER A 1 92 ? -7.674 3.053 6.491 1.00 95.06 92 SER A C 1
ATOM 715 O O . SER A 1 92 ? -6.508 2.818 6.802 1.00 95.06 92 SER A O 1
ATOM 717 N N . ALA A 1 93 ? -7.995 3.927 5.531 1.00 94.75 93 ALA A N 1
ATOM 718 C CA . ALA A 1 93 ? -6.994 4.682 4.781 1.00 94.75 93 ALA A CA 1
ATOM 719 C C . ALA A 1 93 ? -6.123 5.552 5.704 1.00 94.75 93 ALA A C 1
ATOM 721 O O . ALA A 1 93 ? -4.897 5.514 5.602 1.00 94.75 93 ALA A O 1
ATOM 722 N N . TYR A 1 94 ? -6.735 6.269 6.654 1.00 94.25 94 TYR A N 1
ATOM 723 C CA . TYR A 1 94 ? -5.996 7.084 7.623 1.00 94.25 94 TYR A CA 1
ATOM 724 C C . TYR A 1 94 ? -5.114 6.251 8.558 1.00 94.25 94 TYR A C 1
ATOM 726 O O . TYR A 1 94 ? -3.993 6.655 8.875 1.00 94.25 94 TYR A O 1
ATOM 734 N N . SER A 1 95 ? -5.577 5.062 8.944 1.00 94.00 95 SER A N 1
ATOM 735 C CA . SER A 1 95 ? -4.803 4.134 9.776 1.00 94.00 95 SER A CA 1
ATOM 736 C C . SER A 1 95 ? -3.534 3.665 9.053 1.00 94.00 95 SER A C 1
ATOM 738 O O . SER A 1 95 ? -2.449 3.702 9.631 1.00 94.00 95 SER A O 1
ATOM 740 N N . ILE A 1 96 ? -3.649 3.330 7.761 1.00 93.56 96 ILE A N 1
ATOM 741 C CA . ILE A 1 96 ? -2.512 2.938 6.911 1.00 93.56 96 ILE A CA 1
ATOM 742 C C . ILE A 1 96 ? -1.524 4.094 6.727 1.00 93.56 96 ILE A C 1
ATOM 744 O O . ILE A 1 96 ? -0.311 3.889 6.816 1.00 93.56 96 ILE A O 1
ATOM 748 N N . THR A 1 97 ? -2.005 5.324 6.510 1.00 93.44 97 THR A N 1
ATOM 749 C CA . THR A 1 97 ? -1.107 6.487 6.404 1.00 93.44 97 THR A CA 1
ATOM 750 C C . THR A 1 97 ? -0.361 6.754 7.706 1.00 93.44 97 THR A C 1
ATOM 752 O O . THR A 1 97 ? 0.832 7.044 7.668 1.00 93.44 97 THR A O 1
ATOM 755 N N . LEU A 1 98 ? -1.026 6.598 8.855 1.00 92.00 98 LEU A N 1
ATOM 756 C CA . LEU A 1 98 ? -0.409 6.816 10.161 1.00 92.00 98 LEU A CA 1
ATOM 757 C C . LEU A 1 98 ? 0.681 5.776 10.448 1.00 92.00 98 LEU A C 1
ATOM 759 O O . LEU A 1 98 ? 1.789 6.138 10.838 1.00 92.00 98 LEU A O 1
ATOM 763 N N . SER A 1 99 ? 0.396 4.502 10.173 1.00 91.31 99 SER A N 1
ATOM 764 C CA . SER A 1 99 ? 1.388 3.423 10.228 1.00 91.31 99 SER A CA 1
ATOM 765 C C . SER A 1 99 ? 2.573 3.705 9.302 1.00 91.31 99 SER A C 1
ATOM 767 O O . SER A 1 99 ? 3.726 3.633 9.715 1.00 91.31 99 SER A O 1
ATOM 769 N N . THR A 1 100 ? 2.311 4.130 8.063 1.00 92.31 100 THR A N 1
ATOM 770 C CA . THR A 1 100 ? 3.369 4.449 7.092 1.00 92.31 100 THR A CA 1
ATOM 771 C C . THR A 1 100 ? 4.282 5.567 7.593 1.00 92.31 100 THR A C 1
ATOM 773 O O . THR A 1 100 ? 5.502 5.451 7.481 1.00 92.31 100 THR A O 1
ATOM 776 N N . ILE A 1 101 ? 3.722 6.628 8.183 1.00 93.25 101 ILE A N 1
ATOM 777 C CA . ILE A 1 101 ? 4.508 7.710 8.794 1.00 93.25 101 ILE A CA 1
ATOM 778 C C . ILE A 1 101 ? 5.365 7.161 9.938 1.00 93.25 101 ILE A C 1
ATOM 780 O O . ILE A 1 101 ? 6.558 7.451 9.995 1.00 93.25 101 ILE A O 1
ATOM 784 N N . PHE A 1 102 ? 4.796 6.315 10.798 1.00 90.44 102 PHE A N 1
ATOM 785 C CA . PHE A 1 102 ? 5.530 5.669 11.886 1.00 90.44 102 PHE A CA 1
ATOM 786 C C . PHE A 1 102 ? 6.727 4.845 11.377 1.00 90.44 102 PHE A C 1
ATOM 788 O O . PHE A 1 102 ? 7.855 5.061 11.820 1.00 90.44 102 PHE A O 1
ATOM 795 N N . PHE A 1 103 ? 6.525 3.973 10.384 1.00 89.69 103 PHE A N 1
ATOM 796 C CA . PHE A 1 103 ? 7.615 3.209 9.760 1.00 89.69 103 PHE A CA 1
ATOM 797 C C . PHE A 1 103 ? 8.632 4.097 9.036 1.00 89.69 103 PHE A C 1
ATOM 799 O O . PHE A 1 103 ? 9.826 3.801 9.042 1.00 89.69 103 PHE A O 1
ATOM 806 N N . THR A 1 104 ? 8.185 5.207 8.450 1.00 92.06 104 THR A N 1
ATOM 807 C CA . THR A 1 104 ? 9.072 6.183 7.804 1.00 92.06 104 THR A CA 1
ATOM 808 C C . THR A 1 104 ? 10.001 6.837 8.823 1.00 92.06 104 THR A C 1
ATOM 810 O O . THR A 1 104 ? 11.200 6.930 8.573 1.00 92.06 104 THR A O 1
ATOM 813 N N . ILE A 1 105 ? 9.481 7.225 9.991 1.00 92.88 105 ILE A N 1
ATOM 814 C CA . ILE A 1 105 ? 10.284 7.788 11.083 1.00 92.88 105 ILE A CA 1
ATOM 815 C C . ILE A 1 105 ? 11.280 6.749 11.609 1.00 92.88 105 ILE A C 1
ATOM 817 O O . ILE A 1 105 ? 12.455 7.065 11.754 1.00 92.88 105 ILE A O 1
ATOM 821 N N . MET A 1 106 ? 10.856 5.501 11.839 1.00 91.00 106 MET A N 1
ATOM 822 C CA . MET A 1 106 ? 11.775 4.442 12.287 1.00 91.00 106 MET A CA 1
ATOM 823 C C . MET A 1 106 ? 12.917 4.214 11.297 1.00 91.00 106 MET A C 1
ATOM 825 O O . MET A 1 106 ? 14.072 4.111 11.704 1.00 91.00 106 MET A O 1
ATOM 829 N N . ARG A 1 107 ? 12.609 4.210 9.995 1.00 90.81 107 ARG A N 1
ATOM 830 C CA . ARG A 1 107 ? 13.620 4.097 8.941 1.00 90.81 107 ARG A CA 1
ATOM 831 C C . ARG A 1 107 ? 14.564 5.300 8.920 1.00 90.81 107 ARG A C 1
ATOM 833 O O . ARG A 1 107 ? 15.755 5.112 8.706 1.00 90.81 107 ARG A O 1
ATOM 840 N N . ALA A 1 108 ? 14.059 6.509 9.164 1.00 93.69 108 ALA A N 1
ATOM 841 C CA . ALA A 1 108 ? 14.885 7.712 9.266 1.00 93.69 108 ALA A CA 1
ATOM 842 C C . ALA A 1 108 ? 15.833 7.691 10.481 1.00 93.69 108 ALA A C 1
ATOM 844 O O . ALA A 1 108 ? 16.891 8.307 10.433 1.00 93.69 108 ALA A O 1
ATOM 845 N N . LEU A 1 109 ? 15.473 6.965 11.544 1.00 94.75 109 LEU A N 1
ATOM 846 C CA . LEU A 1 109 ? 16.309 6.730 12.728 1.00 94.75 109 LEU A CA 1
ATOM 847 C C . LEU A 1 109 ? 17.210 5.487 12.596 1.00 94.75 109 LEU A C 1
ATOM 849 O O . LEU A 1 109 ? 17.788 5.053 13.588 1.00 94.75 109 LEU A O 1
ATOM 853 N N . GLU A 1 110 ? 17.286 4.884 11.404 1.00 90.69 110 GLU A N 1
ATOM 854 C CA . GLU A 1 110 ? 18.030 3.645 11.124 1.00 90.69 110 GLU A CA 1
ATOM 855 C C . GLU A 1 110 ? 17.614 2.440 11.994 1.00 90.69 110 GLU A C 1
ATOM 857 O O . GLU A 1 110 ? 18.331 1.444 12.109 1.00 90.69 110 GLU A O 1
ATOM 862 N N . VAL A 1 111 ? 16.410 2.479 12.574 1.00 88.06 111 VAL A N 1
ATOM 863 C CA . VAL A 1 111 ? 15.855 1.361 13.338 1.00 88.06 111 VAL A CA 1
ATOM 864 C C . VAL A 1 111 ? 15.301 0.333 12.358 1.00 88.06 111 VAL A C 1
ATOM 866 O O . VAL A 1 111 ? 14.264 0.537 11.722 1.00 88.06 111 VAL A O 1
ATOM 869 N N . THR A 1 112 ? 15.999 -0.796 12.233 1.00 80.19 112 THR A N 1
ATOM 870 C CA . THR A 1 112 ? 15.535 -1.911 11.404 1.00 80.19 112 THR A CA 1
ATOM 871 C C . THR A 1 112 ? 14.426 -2.665 12.120 1.00 80.19 112 THR A C 1
ATOM 873 O O . THR A 1 112 ? 14.584 -3.155 13.238 1.00 80.19 112 THR A O 1
ATOM 876 N N . VAL A 1 113 ? 13.272 -2.748 11.466 1.00 77.62 113 VAL A N 1
ATOM 877 C CA . VAL A 1 113 ? 12.122 -3.459 12.009 1.00 77.62 113 VAL A CA 1
ATOM 878 C C . VAL A 1 113 ? 12.016 -4.816 11.323 1.00 77.62 113 VAL A C 1
ATOM 880 O O . VAL A 1 113 ? 11.781 -4.865 10.111 1.00 77.62 113 VAL A O 1
ATOM 883 N N . PRO A 1 114 ? 12.204 -5.929 12.051 1.00 82.81 114 PRO A N 1
ATOM 884 C CA . PRO A 1 114 ? 12.086 -7.251 11.460 1.00 82.81 114 PRO A CA 1
ATOM 885 C C . PRO A 1 114 ? 10.647 -7.490 10.992 1.00 82.81 114 PRO A C 1
ATOM 887 O O . PRO A 1 114 ? 9.687 -7.092 11.650 1.00 82.81 114 PRO A O 1
ATOM 890 N N . SER A 1 115 ? 10.493 -8.185 9.864 1.00 85.62 115 SER A N 1
ATOM 891 C CA . SER A 1 115 ? 9.182 -8.551 9.306 1.00 85.62 115 SER A CA 1
ATOM 892 C C . SER A 1 115 ? 8.240 -7.358 9.062 1.00 85.62 115 SER A C 1
ATOM 894 O O . SER A 1 115 ? 7.056 -7.421 9.398 1.00 85.62 115 SER A O 1
ATOM 896 N N . GLU A 1 116 ? 8.750 -6.288 8.435 1.00 83.56 116 GLU A N 1
ATOM 897 C CA . GLU A 1 116 ? 8.018 -5.038 8.154 1.00 83.56 116 GLU A CA 1
ATOM 898 C C . GLU A 1 116 ? 6.620 -5.268 7.560 1.00 83.56 116 GLU A C 1
ATOM 900 O O . GLU A 1 116 ? 5.673 -4.599 7.956 1.00 83.56 116 GLU A O 1
ATOM 905 N N . PHE A 1 117 ? 6.455 -6.249 6.667 1.00 85.75 117 PHE A N 1
ATOM 906 C CA . PHE A 1 117 ? 5.157 -6.556 6.064 1.00 85.75 117 PHE A CA 1
ATOM 907 C C . PHE A 1 117 ? 4.094 -6.966 7.098 1.00 85.75 117 PHE A C 1
ATOM 909 O O . PHE A 1 117 ? 3.039 -6.337 7.177 1.00 85.75 117 PHE A O 1
ATOM 916 N N . LEU A 1 118 ? 4.364 -7.996 7.909 1.00 88.75 118 LEU A N 1
ATOM 917 C CA . LEU A 1 118 ? 3.408 -8.491 8.908 1.00 88.75 118 LEU A CA 1
ATOM 918 C C . LEU A 1 118 ? 3.174 -7.462 10.010 1.00 88.75 118 LEU A C 1
ATOM 920 O O . LEU A 1 118 ? 2.039 -7.275 10.451 1.00 88.75 118 LEU A O 1
ATOM 924 N N . LEU A 1 119 ? 4.238 -6.776 10.432 1.00 89.75 119 LEU A N 1
ATOM 925 C CA . LEU A 1 119 ? 4.115 -5.763 11.464 1.00 89.75 119 LEU A CA 1
ATOM 926 C C . LEU A 1 119 ? 3.310 -4.559 10.971 1.00 89.75 119 LEU A C 1
ATOM 928 O O . LEU A 1 119 ? 2.478 -4.059 11.717 1.00 89.75 119 LEU A O 1
ATOM 932 N N . ASN A 1 120 ? 3.486 -4.128 9.720 1.00 89.69 120 ASN A N 1
ATOM 933 C CA . ASN A 1 120 ? 2.681 -3.058 9.134 1.00 89.69 120 ASN A CA 1
ATOM 934 C C . ASN A 1 120 ? 1.191 -3.416 9.153 1.00 89.69 120 ASN A C 1
ATOM 936 O O . ASN A 1 120 ? 0.379 -2.649 9.668 1.00 89.69 120 ASN A O 1
ATOM 940 N N . TRP A 1 121 ? 0.844 -4.624 8.705 1.00 90.62 121 TRP A N 1
ATOM 941 C CA . TRP A 1 121 ? -0.523 -5.133 8.794 1.00 90.62 121 TRP A CA 1
ATOM 942 C C . TRP A 1 121 ? -1.061 -5.116 10.229 1.00 90.62 121 TRP A C 1
ATOM 944 O O . TRP A 1 121 ? -2.157 -4.611 10.470 1.00 90.62 121 TRP A O 1
ATOM 954 N N . PHE A 1 122 ? -0.280 -5.608 11.193 1.00 91.81 122 PHE A N 1
ATOM 955 C CA . PHE A 1 122 ? -0.662 -5.604 12.604 1.00 91.81 122 PHE A CA 1
ATOM 956 C C . PHE A 1 122 ? -0.883 -4.185 13.147 1.00 91.81 122 PHE A C 1
ATOM 958 O O . PHE A 1 122 ? -1.910 -3.914 13.765 1.00 91.81 122 PHE A O 1
ATOM 965 N N . VAL A 1 123 ? 0.036 -3.260 12.874 1.00 92.75 123 VAL A N 1
ATOM 966 C CA . VAL A 1 123 ? -0.064 -1.859 13.299 1.00 92.75 123 VAL A CA 1
ATOM 967 C C . VAL A 1 123 ? -1.304 -1.198 12.691 1.00 92.75 123 VAL A C 1
ATOM 969 O O . VAL A 1 123 ? -2.049 -0.542 13.414 1.00 92.75 123 VAL A O 1
ATOM 972 N N . ASN A 1 124 ? -1.600 -1.436 11.409 1.00 93.81 124 ASN A N 1
ATOM 973 C CA . ASN A 1 124 ? -2.814 -0.933 10.758 1.00 93.81 124 ASN A CA 1
ATOM 974 C C . ASN A 1 124 ? -4.086 -1.421 11.461 1.00 93.81 124 ASN A C 1
ATOM 976 O O . ASN A 1 124 ? -4.998 -0.627 11.702 1.00 93.81 124 ASN A O 1
ATOM 980 N N . PHE A 1 125 ? -4.139 -2.706 11.830 1.00 93.12 125 PHE A N 1
ATOM 981 C CA . PHE A 1 125 ? -5.255 -3.262 12.595 1.00 93.12 125 PHE A CA 1
ATOM 982 C C . PHE A 1 125 ? -5.395 -2.625 13.970 1.00 93.12 125 PHE A C 1
ATOM 984 O O . PHE A 1 125 ? -6.503 -2.250 14.355 1.00 93.12 125 PHE A O 1
ATOM 991 N N . VAL A 1 126 ? -4.289 -2.499 14.706 1.00 93.88 126 VAL A N 1
ATOM 992 C CA . VAL A 1 126 ? -4.287 -1.913 16.049 1.00 93.88 126 VAL A CA 1
ATOM 993 C C . VAL A 1 126 ? -4.750 -0.460 15.996 1.00 93.88 126 VAL A C 1
ATOM 995 O O . VAL A 1 126 ? -5.633 -0.081 16.763 1.00 93.88 126 VAL A O 1
ATOM 998 N N . ILE A 1 127 ? -4.224 0.338 15.063 1.00 94.25 127 ILE A N 1
ATOM 999 C CA . ILE A 1 127 ? -4.632 1.736 14.889 1.00 94.25 127 ILE A CA 1
ATOM 1000 C C . ILE A 1 127 ? -6.123 1.811 14.555 1.00 94.25 127 ILE A C 1
ATOM 1002 O O . ILE A 1 127 ? -6.854 2.531 15.235 1.00 94.25 127 ILE A O 1
ATOM 1006 N N . LEU A 1 128 ? -6.606 1.034 13.579 1.00 94.31 128 LEU A N 1
ATOM 1007 C CA . LEU A 1 128 ? -8.026 1.035 13.220 1.00 94.31 128 LEU A CA 1
ATOM 1008 C C . LEU A 1 128 ? -8.910 0.644 14.414 1.00 94.31 128 LEU A C 1
ATOM 1010 O O . LEU A 1 128 ? -9.937 1.276 14.663 1.00 94.31 128 LEU A O 1
ATOM 1014 N N . PHE A 1 129 ? -8.506 -0.373 15.177 1.00 93.62 129 PHE A N 1
ATOM 1015 C CA . PHE A 1 129 ? -9.226 -0.825 16.364 1.00 93.62 129 PHE A CA 1
ATOM 1016 C C . PHE A 1 129 ? -9.317 0.263 17.442 1.00 93.62 129 PHE A C 1
ATOM 1018 O O . PHE A 1 129 ? -10.402 0.489 17.987 1.00 93.62 129 PHE A O 1
ATOM 1025 N N . LEU A 1 130 ? -8.200 0.936 17.739 1.00 92.75 130 LEU A N 1
ATOM 1026 C CA . LEU A 1 130 ? -8.134 2.010 18.731 1.00 92.75 130 LEU A CA 1
ATOM 1027 C C . LEU A 1 130 ? -8.962 3.221 18.300 1.00 92.75 130 LEU A C 1
ATOM 1029 O O . LEU A 1 130 ? -9.756 3.726 19.089 1.00 92.75 130 LEU A O 1
ATOM 1033 N N . VAL A 1 131 ? -8.845 3.632 17.036 1.00 91.38 131 VAL A N 1
ATOM 1034 C CA . VAL A 1 131 ? -9.619 4.751 16.485 1.00 91.38 131 VAL A CA 1
ATOM 1035 C C . VAL A 1 131 ? -11.119 4.471 16.577 1.00 91.38 131 VAL A C 1
ATOM 1037 O O . VAL A 1 131 ? -11.879 5.333 17.006 1.00 91.38 131 VAL A O 1
ATOM 1040 N N . LEU A 1 132 ? -11.564 3.255 16.243 1.00 90.50 132 LEU A N 1
ATOM 1041 C CA . LEU A 1 132 ? -12.974 2.873 16.384 1.00 90.50 132 LEU A CA 1
ATOM 1042 C C . LEU A 1 132 ? -13.450 2.882 17.840 1.00 90.50 132 LEU A C 1
ATOM 1044 O O . LEU A 1 132 ? -14.595 3.261 18.105 1.00 90.50 132 LEU A O 1
ATOM 1048 N N . LYS A 1 133 ? -12.573 2.503 18.774 1.00 88.88 133 LYS A N 1
ATOM 1049 C CA . LYS A 1 133 ? -12.879 2.477 20.206 1.00 88.88 133 LYS A CA 1
ATOM 1050 C C . LYS A 1 133 ? -13.102 3.885 20.753 1.00 88.88 133 LYS A C 1
ATOM 1052 O O . LYS A 1 133 ? -14.061 4.079 21.506 1.00 88.88 133 LYS A O 1
ATOM 1057 N N . GLU A 1 134 ? -12.272 4.832 20.320 1.00 88.75 134 GLU A N 1
ATOM 1058 C CA . GLU A 1 134 ? -12.287 6.237 20.743 1.00 88.75 134 GLU A CA 1
ATOM 1059 C C . GLU A 1 134 ? -13.512 7.009 20.227 1.00 88.75 134 GLU A C 1
ATOM 1061 O O . GLU A 1 134 ? -13.980 7.949 20.867 1.00 88.75 134 GLU A O 1
ATOM 1066 N N . ILE A 1 135 ? -14.094 6.601 19.091 1.00 87.19 135 ILE A N 1
ATOM 1067 C CA . ILE A 1 135 ? -15.309 7.239 18.564 1.00 87.19 135 ILE A CA 1
ATOM 1068 C C . ILE A 1 135 ? -16.452 7.046 19.570 1.00 87.19 135 ILE A C 1
ATOM 1070 O O . ILE A 1 135 ? -16.816 5.901 19.849 1.00 87.19 135 ILE A O 1
ATOM 1074 N N . PRO A 1 136 ? -17.087 8.109 20.096 1.00 79.31 136 PRO A N 1
ATOM 1075 C CA . PRO A 1 136 ? -18.153 7.964 21.078 1.00 79.31 136 PRO A CA 1
ATOM 1076 C C . PRO A 1 136 ? -19.305 7.145 20.488 1.00 79.31 136 PRO A C 1
ATOM 1078 O O . PRO A 1 136 ? -19.817 7.432 19.404 1.00 79.31 136 PRO A O 1
ATOM 1081 N N . SER A 1 137 ? -19.727 6.095 21.199 1.00 74.19 137 SER A N 1
ATOM 1082 C CA . SER A 1 137 ? -20.989 5.429 20.871 1.00 74.19 137 SER A CA 1
ATOM 1083 C C . SER A 1 137 ? -22.095 6.446 21.103 1.00 74.19 137 SER A C 1
ATOM 1085 O O . SER A 1 137 ? -22.133 7.047 22.178 1.00 74.19 137 SER A O 1
ATOM 1087 N N . LYS A 1 138 ? -22.975 6.648 20.117 1.00 64.12 138 LYS A N 1
ATOM 1088 C CA . LYS A 1 138 ? -24.161 7.493 20.275 1.00 64.12 138 LYS A CA 1
ATOM 1089 C C . LYS A 1 138 ? -24.866 7.025 21.553 1.00 64.12 138 LYS A C 1
ATOM 1091 O O . LYS A 1 138 ? -25.392 5.913 21.575 1.00 64.12 138 LYS A O 1
ATOM 1096 N N . LYS A 1 139 ? -24.784 7.806 22.640 1.00 52.81 139 LYS A N 1
ATOM 1097 C CA . LYS A 1 139 ? -25.585 7.534 23.836 1.00 52.81 139 LYS A CA 1
ATOM 1098 C C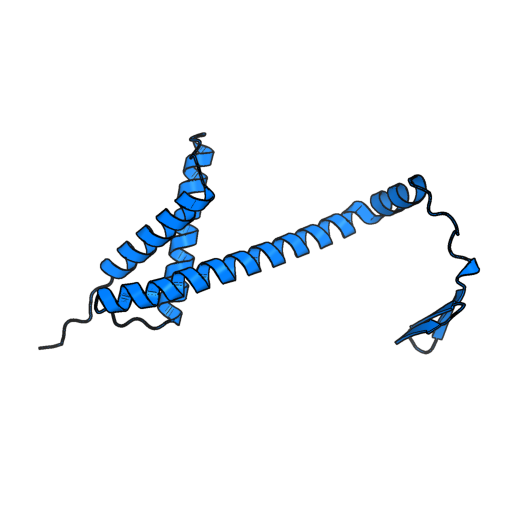 . LYS A 1 139 ? -27.024 7.487 23.341 1.00 52.81 139 LYS A C 1
ATOM 1100 O O . LYS A 1 139 ? -27.426 8.368 22.576 1.00 52.81 139 LYS A O 1
ATOM 1105 N N . ALA A 1 140 ? -27.765 6.448 23.722 1.00 48.03 140 ALA A N 1
ATOM 1106 C CA . ALA A 1 140 ? -29.212 6.534 23.664 1.00 48.03 140 ALA A CA 1
ATOM 1107 C C . ALA A 1 140 ? -29.565 7.841 24.379 1.00 48.03 140 ALA A C 1
ATOM 1109 O O . ALA A 1 140 ? -29.163 8.030 25.527 1.00 48.03 140 ALA A O 1
ATOM 1110 N N . ALA A 1 141 ? -30.163 8.781 23.650 1.00 43.03 141 ALA A N 1
ATOM 1111 C CA . ALA A 1 141 ? -30.786 9.926 24.278 1.00 43.03 141 ALA A CA 1
ATOM 1112 C C . ALA A 1 141 ? -31.880 9.334 25.171 1.00 43.03 141 ALA A C 1
ATOM 1114 O O . ALA A 1 141 ? -32.856 8.786 24.657 1.00 43.03 141 ALA A O 1
ATOM 1115 N N . VAL A 1 142 ? -31.617 9.322 26.473 1.00 37.16 142 VAL A N 1
ATOM 1116 C CA . VAL A 1 142 ? -32.575 9.042 27.540 1.00 37.16 142 VAL A CA 1
ATOM 1117 C C . VAL A 1 142 ? -32.648 10.316 28.354 1.00 37.16 142 VAL A C 1
ATOM 1119 O O . VAL A 1 142 ? -31.554 10.845 28.666 1.00 37.16 142 VAL A O 1
#

Organism: Bacillus subtilis (NCBI:txid1423)

pLDDT: mean 87.3, std 9.77, range [37.16, 97.06]